Protein AF-A0A1B7L0M0-F1 (afdb_monomer_lite)

Structure (mmCIF, N/CA/C/O backbone):
data_AF-A0A1B7L0M0-F1
#
_entry.id   AF-A0A1B7L0M0-F1
#
loop_
_atom_site.group_PDB
_atom_site.id
_atom_site.type_symbol
_atom_site.label_atom_id
_atom_site.label_alt_id
_atom_site.label_comp_id
_atom_site.label_asym_id
_atom_site.label_entity_id
_atom_site.label_seq_id
_atom_site.pdbx_PDB_ins_code
_atom_site.Cartn_x
_atom_site.Cartn_y
_atom_site.Cartn_z
_atom_site.occupancy
_atom_site.B_iso_or_equiv
_atom_site.auth_seq_id
_atom_site.auth_comp_id
_atom_site.auth_asym_id
_atom_site.auth_atom_id
_atom_site.pdbx_PDB_model_num
ATOM 1 N N . MET A 1 1 ? -3.524 -0.655 -17.883 1.00 56.56 1 MET A N 1
ATOM 2 C CA . MET A 1 1 ? -3.123 -0.385 -16.482 1.00 56.56 1 MET A CA 1
ATOM 3 C C . MET A 1 1 ? -4.295 -0.346 -15.506 1.00 56.56 1 MET A C 1
ATOM 5 O O . MET A 1 1 ? -4.150 -0.929 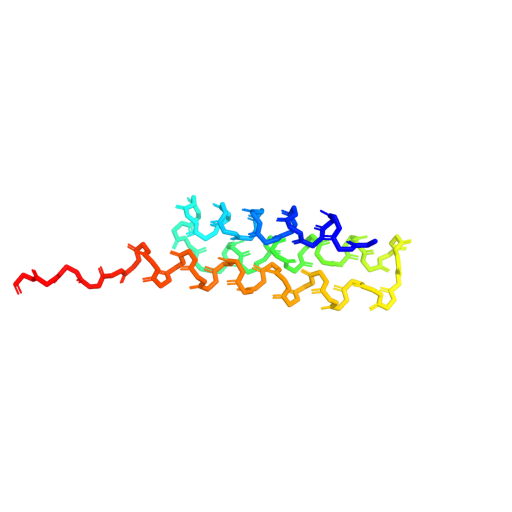-14.447 1.00 56.56 1 MET A O 1
ATOM 9 N N . LEU A 1 2 ? -5.460 0.229 -15.855 1.00 58.44 2 LEU A N 1
ATOM 10 C CA . LEU A 1 2 ? -6.658 0.257 -14.983 1.00 58.44 2 LEU A CA 1
ATOM 11 C C . LEU A 1 2 ? -7.123 -1.122 -14.469 1.00 58.44 2 LEU A C 1
ATOM 13 O O . LEU A 1 2 ? -7.746 -1.223 -13.420 1.00 58.44 2 LEU A O 1
ATOM 17 N N . PHE A 1 3 ? -6.792 -2.199 -15.185 1.00 65.06 3 PHE A N 1
ATOM 18 C CA . PHE A 1 3 ? -7.077 -3.561 -14.731 1.00 65.06 3 PHE A CA 1
ATOM 19 C C . PHE A 1 3 ? -6.267 -3.945 -13.479 1.00 65.06 3 PHE A C 1
ATOM 21 O O . PHE A 1 3 ? -6.802 -4.570 -12.569 1.00 65.06 3 PHE A O 1
ATOM 28 N N . TYR A 1 4 ? -5.001 -3.514 -13.394 1.00 68.88 4 TYR A N 1
ATOM 29 C CA . TYR A 1 4 ? -4.178 -3.699 -12.194 1.00 68.88 4 TYR A CA 1
ATOM 30 C C . TYR A 1 4 ? -4.655 -2.812 -11.048 1.00 68.88 4 TYR A C 1
ATOM 32 O O . TYR A 1 4 ? -4.552 -3.212 -9.894 1.00 68.88 4 TYR A O 1
ATOM 40 N N . THR A 1 5 ? -5.246 -1.657 -11.357 1.00 73.00 5 THR A N 1
ATOM 41 C CA . THR A 1 5 ? -5.772 -0.743 -10.341 1.00 73.00 5 THR A CA 1
ATOM 42 C C . THR A 1 5 ? -6.849 -1.370 -9.480 1.00 73.00 5 THR A C 1
ATOM 44 O O . THR A 1 5 ? -6.809 -1.278 -8.256 1.00 73.00 5 THR A O 1
ATOM 47 N N . ILE A 1 6 ? -7.769 -2.101 -10.101 1.00 80.88 6 ILE A N 1
ATOM 48 C CA . ILE A 1 6 ? -8.809 -2.826 -9.370 1.00 80.88 6 ILE A CA 1
ATOM 49 C C . ILE A 1 6 ? -8.175 -3.879 -8.448 1.00 80.88 6 ILE A C 1
ATOM 51 O O . ILE A 1 6 ? -8.585 -4.021 -7.299 1.00 80.88 6 ILE A O 1
ATOM 55 N N . VAL A 1 7 ? -7.129 -4.568 -8.912 1.00 84.25 7 VAL A N 1
ATOM 56 C CA . VAL A 1 7 ? -6.406 -5.574 -8.121 1.00 84.25 7 VAL A CA 1
ATOM 57 C C . VAL A 1 7 ? -5.700 -4.938 -6.921 1.00 84.25 7 VAL A C 1
ATOM 59 O O . VAL A 1 7 ? -5.837 -5.444 -5.811 1.00 84.25 7 VAL A O 1
ATOM 62 N N . PHE A 1 8 ? -5.007 -3.811 -7.097 1.00 83.56 8 PHE A N 1
ATOM 63 C CA . PHE A 1 8 ? -4.338 -3.109 -5.995 1.00 83.56 8 PHE A CA 1
ATOM 64 C C . PHE A 1 8 ? -5.320 -2.551 -4.966 1.00 83.56 8 PHE A C 1
ATOM 66 O O . PHE A 1 8 ? -5.061 -2.656 -3.768 1.00 83.56 8 PHE A O 1
ATOM 73 N N . VAL A 1 9 ? -6.473 -2.042 -5.406 1.00 84.75 9 VAL A N 1
ATOM 74 C CA . VAL A 1 9 ? -7.549 -1.607 -4.504 1.00 84.75 9 VAL A CA 1
ATOM 75 C C . VAL A 1 9 ? -8.102 -2.786 -3.703 1.00 84.75 9 VAL A C 1
ATOM 77 O O . VAL A 1 9 ? -8.255 -2.671 -2.489 1.00 84.75 9 VAL A O 1
ATOM 80 N N . ILE A 1 10 ? -8.357 -3.934 -4.341 1.00 88.00 10 ILE A N 1
ATOM 81 C CA . ILE A 1 10 ? -8.843 -5.141 -3.654 1.00 88.00 10 ILE A CA 1
ATOM 82 C C . ILE A 1 10 ? -7.796 -5.667 -2.668 1.00 88.00 10 ILE A C 1
ATOM 84 O O . ILE A 1 10 ? -8.145 -6.018 -1.544 1.00 88.00 10 ILE A O 1
ATOM 88 N N . ILE A 1 11 ? -6.518 -5.691 -3.053 1.00 87.94 11 ILE A N 1
ATOM 89 C CA . ILE A 1 11 ? -5.417 -6.107 -2.174 1.00 87.94 11 ILE A CA 1
ATOM 90 C C . ILE A 1 11 ? -5.304 -5.156 -0.980 1.00 87.94 11 ILE A C 1
ATOM 92 O O . ILE A 1 11 ? -5.234 -5.623 0.153 1.00 87.94 11 ILE A O 1
ATOM 96 N N . GLY A 1 12 ? -5.344 -3.841 -1.208 1.00 86.06 12 GLY A N 1
ATOM 97 C CA . GLY A 1 12 ? -5.318 -2.830 -0.149 1.00 86.06 12 GLY A CA 1
ATOM 98 C C . GLY A 1 12 ? -6.506 -2.967 0.801 1.00 86.06 12 GLY A C 1
ATOM 99 O O . GLY A 1 12 ? -6.342 -2.912 2.019 1.00 86.06 12 GLY A O 1
ATOM 100 N N . PHE A 1 13 ? -7.691 -3.239 0.252 1.00 87.25 13 PHE A N 1
ATOM 101 C CA . PHE A 1 13 ? -8.897 -3.504 1.027 1.00 87.25 13 PHE A CA 1
ATOM 102 C C . PHE A 1 13 ? -8.771 -4.785 1.861 1.00 87.25 13 PHE A C 1
ATOM 104 O O . PHE A 1 13 ? -9.046 -4.772 3.059 1.00 87.25 13 PHE A O 1
ATOM 111 N N . ALA A 1 14 ? -8.291 -5.880 1.270 1.00 88.25 14 ALA A N 1
ATOM 112 C CA . ALA A 1 14 ? -8.050 -7.134 1.979 1.00 88.25 14 ALA A CA 1
ATOM 113 C C . ALA A 1 14 ? -7.009 -6.963 3.095 1.00 88.25 14 ALA A C 1
ATOM 115 O O . ALA A 1 14 ? -7.201 -7.481 4.191 1.00 88.25 14 ALA A O 1
ATOM 116 N N . LEU A 1 15 ? -5.954 -6.182 2.851 1.00 86.50 15 LEU A N 1
ATOM 117 C CA . LEU A 1 15 ? -4.948 -5.807 3.844 1.00 86.50 15 LEU A CA 1
ATOM 118 C C . LEU A 1 15 ? -5.563 -5.049 5.022 1.00 86.50 15 LEU A C 1
ATOM 120 O O . LEU A 1 15 ? -5.307 -5.409 6.167 1.00 86.50 15 LEU A O 1
ATOM 124 N N . GLY A 1 16 ? -6.406 -4.049 4.761 1.00 82.75 16 GLY A N 1
ATOM 125 C CA . GLY A 1 16 ? -7.119 -3.320 5.815 1.00 82.75 16 GLY A CA 1
ATOM 126 C C . GLY A 1 16 ? -8.156 -4.165 6.553 1.00 82.75 16 GLY A C 1
ATOM 127 O O . GLY A 1 16 ? -8.430 -3.907 7.721 1.00 82.75 16 GLY A O 1
ATOM 128 N N . ALA A 1 17 ? -8.702 -5.192 5.899 1.00 83.25 17 ALA A N 1
ATOM 129 C CA . ALA A 1 17 ? -9.671 -6.099 6.496 1.00 83.25 17 ALA A CA 1
ATOM 130 C C . ALA A 1 17 ? -9.044 -7.203 7.357 1.00 83.25 17 ALA A C 1
ATOM 132 O O . ALA A 1 17 ? -9.575 -7.534 8.416 1.00 83.25 17 ALA A O 1
ATOM 133 N N . PHE A 1 18 ? -7.924 -7.778 6.914 1.00 84.06 18 PHE A N 1
ATOM 134 C CA . PHE A 1 18 ? -7.246 -8.873 7.613 1.00 84.06 18 PHE A CA 1
ATOM 135 C C . PHE A 1 18 ? -6.246 -8.386 8.660 1.00 84.06 18 PHE A C 1
ATOM 137 O O . PHE A 1 18 ? -6.073 -9.036 9.693 1.00 84.06 18 PHE A O 1
ATOM 144 N N . ILE A 1 19 ? -5.569 -7.262 8.416 1.00 84.06 19 ILE A N 1
ATOM 145 C CA . ILE A 1 19 ? -4.533 -6.768 9.318 1.00 84.06 19 ILE A CA 1
ATOM 146 C C . ILE A 1 19 ? -5.138 -5.757 10.291 1.00 84.06 19 ILE A C 1
ATOM 148 O O . ILE A 1 19 ? -5.347 -4.592 9.965 1.00 84.06 19 ILE A O 1
ATOM 152 N N . LYS A 1 20 ? -5.353 -6.200 11.536 1.00 76.00 20 LYS A N 1
ATOM 153 C CA . LYS A 1 20 ? -5.767 -5.321 12.645 1.00 76.00 20 LYS A CA 1
ATOM 154 C C . LYS A 1 20 ? -4.721 -4.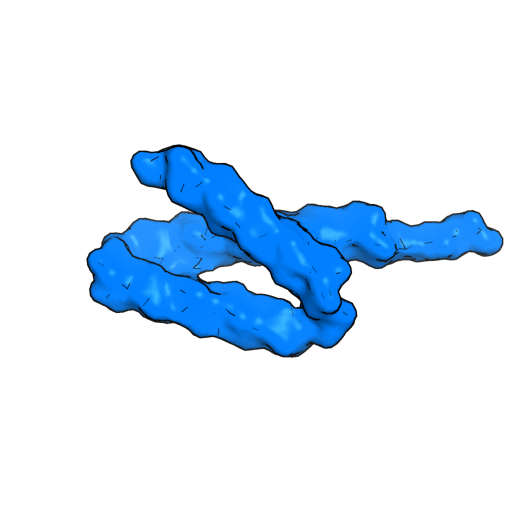257 12.985 1.00 76.00 20 LYS A C 1
ATOM 156 O O . LYS A 1 20 ? -5.068 -3.151 13.391 1.00 76.00 20 LYS A O 1
ATOM 161 N N . ASP A 1 21 ? -3.441 -4.596 12.846 1.00 82.56 21 ASP A N 1
ATOM 162 C CA . ASP A 1 21 ? -2.349 -3.687 13.170 1.00 82.56 21 ASP A CA 1
ATOM 163 C C . ASP A 1 21 ? -2.070 -2.714 12.016 1.00 82.56 21 ASP A C 1
ATOM 165 O O . ASP A 1 21 ? -1.546 -3.074 10.960 1.00 82.56 21 ASP A O 1
ATOM 169 N N . SER A 1 22 ? -2.396 -1.440 12.234 1.00 80.75 22 SER A N 1
ATOM 170 C CA . SER A 1 22 ? -2.247 -0.401 11.207 1.00 80.75 22 SER A CA 1
ATOM 171 C C . SER A 1 22 ? -0.799 -0.214 10.751 1.00 80.75 22 SER A C 1
ATOM 173 O O . SER A 1 22 ? -0.557 0.176 9.611 1.00 80.75 22 SER A O 1
ATOM 175 N N . ARG A 1 23 ? 0.174 -0.503 11.622 1.00 84.38 23 ARG A N 1
ATOM 176 C CA . ARG A 1 23 ? 1.598 -0.374 11.304 1.00 84.38 23 ARG A CA 1
ATOM 177 C C . ARG A 1 23 ? 2.032 -1.464 10.332 1.00 84.38 23 ARG A C 1
ATOM 179 O O . ARG A 1 23 ? 2.655 -1.165 9.319 1.00 84.38 23 ARG A O 1
ATOM 186 N N . SER A 1 24 ? 1.632 -2.700 10.602 1.00 85.94 24 SER A N 1
ATOM 187 C CA . SER A 1 24 ? 1.890 -3.869 9.762 1.00 85.94 24 SER A CA 1
ATOM 188 C C . SER A 1 24 ? 1.245 -3.730 8.381 1.00 85.94 24 SER A C 1
ATOM 190 O O . SER A 1 24 ? 1.881 -4.035 7.373 1.00 85.94 24 SER A O 1
ATOM 192 N N . ALA A 1 25 ? 0.023 -3.191 8.312 1.00 85.69 25 ALA A N 1
ATOM 193 C CA . ALA A 1 25 ? -0.660 -2.933 7.045 1.00 85.69 25 ALA A CA 1
ATOM 194 C C . ALA A 1 25 ? 0.072 -1.885 6.195 1.00 85.69 25 ALA A C 1
ATOM 196 O O . ALA A 1 25 ? 0.311 -2.108 5.010 1.00 85.69 25 ALA A O 1
ATOM 197 N N . ILE A 1 26 ? 0.497 -0.772 6.802 1.00 86.56 26 ILE A N 1
ATOM 198 C CA . ILE A 1 26 ? 1.258 0.267 6.096 1.00 86.56 26 ILE A CA 1
ATOM 199 C C . ILE A 1 26 ? 2.620 -0.262 5.636 1.00 86.56 26 ILE A C 1
ATOM 201 O O . ILE A 1 26 ? 3.013 0.007 4.504 1.00 86.56 26 ILE A O 1
ATOM 205 N N . ILE A 1 27 ? 3.318 -1.056 6.455 1.00 90.31 27 ILE A N 1
ATOM 206 C CA . ILE A 1 27 ? 4.592 -1.682 6.063 1.00 90.31 27 ILE A CA 1
ATOM 207 C C . ILE A 1 27 ? 4.401 -2.568 4.827 1.00 90.31 27 ILE A C 1
ATOM 209 O O . ILE A 1 27 ? 5.192 -2.481 3.890 1.00 90.31 27 ILE A O 1
ATOM 213 N N . ALA A 1 28 ? 3.340 -3.376 4.787 1.00 87.81 28 ALA A N 1
ATOM 214 C CA . ALA A 1 28 ? 3.035 -4.213 3.633 1.00 87.81 28 ALA A CA 1
ATOM 215 C C . ALA A 1 28 ? 2.692 -3.383 2.382 1.00 87.81 28 ALA A C 1
ATOM 217 O O . ALA A 1 28 ? 3.208 -3.672 1.305 1.00 87.81 28 ALA A O 1
ATOM 218 N N . ILE A 1 29 ? 1.896 -2.316 2.518 1.00 89.50 29 ILE A N 1
ATOM 219 C CA . ILE A 1 29 ? 1.568 -1.396 1.412 1.00 89.50 29 ILE A CA 1
ATOM 220 C C . ILE A 1 29 ? 2.835 -0.745 0.843 1.00 89.50 29 ILE A C 1
ATOM 222 O O . ILE A 1 29 ? 3.026 -0.717 -0.373 1.00 89.50 29 ILE A O 1
ATOM 226 N N . VAL A 1 30 ? 3.726 -0.267 1.715 1.00 89.62 30 VAL A N 1
ATOM 227 C CA . VAL A 1 30 ? 5.007 0.331 1.316 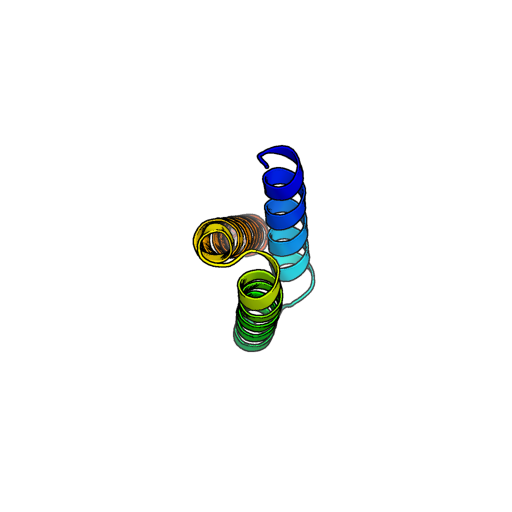1.00 89.62 30 VAL A CA 1
ATOM 228 C C . VAL A 1 30 ? 5.900 -0.710 0.641 1.00 89.62 30 VAL A C 1
ATOM 230 O O . VAL A 1 30 ? 6.438 -0.433 -0.426 1.00 89.62 30 VAL A O 1
ATOM 233 N N . ALA A 1 31 ? 6.020 -1.921 1.191 1.00 89.94 31 ALA A N 1
ATOM 234 C CA . ALA A 1 31 ? 6.831 -2.985 0.598 1.00 89.94 31 ALA A CA 1
ATOM 235 C C . ALA A 1 31 ? 6.342 -3.369 -0.809 1.00 89.94 31 ALA A C 1
ATOM 237 O O . ALA A 1 31 ? 7.142 -3.432 -1.743 1.00 89.94 31 ALA A O 1
ATOM 238 N N . ILE A 1 32 ? 5.029 -3.556 -0.981 1.00 86.94 32 ILE A N 1
ATOM 239 C CA . ILE A 1 32 ? 4.412 -3.861 -2.280 1.00 86.94 32 ILE A CA 1
ATOM 240 C C . ILE A 1 32 ? 4.667 -2.718 -3.268 1.00 86.94 32 ILE A C 1
ATOM 242 O O . ILE A 1 32 ? 5.074 -2.963 -4.403 1.00 86.94 32 ILE A O 1
ATOM 246 N N . SER A 1 33 ? 4.486 -1.469 -2.837 1.00 86.50 33 SER A N 1
ATOM 247 C CA . SER A 1 33 ? 4.724 -0.298 -3.679 1.00 86.50 33 SER A CA 1
ATOM 248 C C . SER A 1 33 ? 6.185 -0.147 -4.096 1.00 86.50 33 SER A C 1
ATOM 250 O O . SER A 1 33 ? 6.434 0.216 -5.243 1.00 86.50 33 SER A O 1
ATOM 252 N N . VAL A 1 34 ? 7.143 -0.420 -3.208 1.00 88.62 34 VAL A N 1
ATOM 253 C CA . VAL A 1 34 ? 8.579 -0.334 -3.515 1.00 88.62 34 VAL A CA 1
ATOM 254 C C . VAL A 1 34 ? 8.977 -1.415 -4.516 1.00 88.62 34 VAL A C 1
ATOM 256 O O . VAL A 1 34 ? 9.639 -1.112 -5.506 1.00 88.62 34 VAL A O 1
ATOM 259 N N . ILE A 1 35 ? 8.525 -2.657 -4.315 1.00 89.06 35 ILE A N 1
ATOM 260 C CA . ILE A 1 35 ? 8.761 -3.751 -5.269 1.00 89.06 35 ILE A CA 1
ATOM 261 C C . ILE A 1 35 ? 8.175 -3.387 -6.636 1.00 89.06 35 ILE A C 1
ATOM 263 O O . ILE A 1 35 ? 8.830 -3.562 -7.660 1.00 89.06 35 ILE A O 1
ATOM 267 N N . TRP A 1 36 ? 6.971 -2.815 -6.662 1.00 85.62 36 TRP A N 1
ATOM 268 C CA . TRP A 1 36 ? 6.330 -2.409 -7.908 1.00 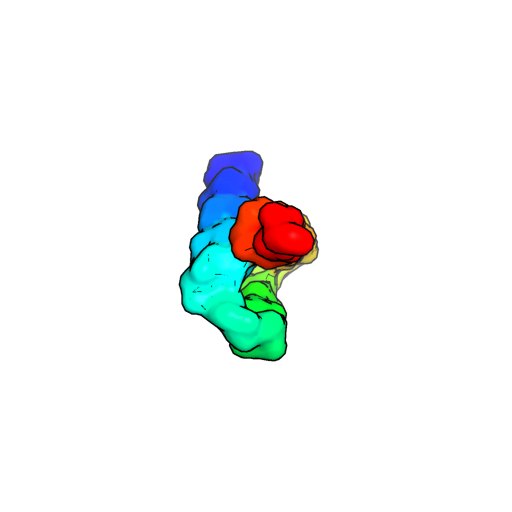85.62 36 TRP A CA 1
ATOM 269 C C . TRP A 1 36 ? 7.037 -1.231 -8.591 1.00 85.62 36 TRP A C 1
ATOM 271 O O . TRP A 1 36 ? 7.135 -1.201 -9.817 1.00 85.62 36 TRP A O 1
ATOM 281 N N . ALA A 1 37 ? 7.588 -0.293 -7.814 1.00 86.44 37 ALA A N 1
ATOM 282 C CA . ALA A 1 37 ? 8.365 0.840 -8.320 1.00 86.44 37 ALA A CA 1
ATOM 283 C C . ALA A 1 37 ? 9.640 0.396 -9.033 1.00 86.44 37 ALA A C 1
ATOM 285 O O . ALA A 1 37 ? 10.015 0.994 -10.037 1.00 86.44 37 ALA A O 1
ATOM 286 N N . LEU A 1 38 ? 10.272 -0.683 -8.570 1.00 87.69 38 LEU A N 1
ATOM 287 C CA . LEU A 1 38 ? 11.448 -1.245 -9.232 1.00 87.69 38 LEU A CA 1
ATOM 288 C C . LEU A 1 38 ? 11.113 -1.895 -10.581 1.00 87.69 38 LEU A C 1
ATOM 290 O O . LEU A 1 38 ? 11.946 -1.887 -11.481 1.00 87.69 38 LEU A O 1
ATOM 294 N N . VAL A 1 39 ? 9.900 -2.435 -10.738 1.00 85.81 39 VAL A N 1
ATOM 295 C CA . VAL A 1 39 ? 9.474 -3.117 -11.972 1.00 85.81 39 VAL A CA 1
ATOM 296 C C . VAL A 1 39 ? 8.898 -2.134 -13.000 1.00 85.81 39 VAL A C 1
ATOM 298 O O . VAL A 1 39 ? 9.174 -2.262 -14.189 1.00 85.81 39 VAL A O 1
ATOM 301 N N . TRP A 1 40 ? 8.104 -1.154 -12.556 1.00 80.31 40 TRP A N 1
ATOM 302 C CA . TRP A 1 40 ? 7.304 -0.274 -13.426 1.00 80.31 40 TRP A CA 1
ATOM 303 C C . TRP A 1 40 ? 7.643 1.223 -13.314 1.00 80.31 40 TRP A C 1
ATOM 305 O O . TRP A 1 40 ? 7.045 2.049 -14.009 1.00 80.31 40 TRP A O 1
ATOM 315 N N . GLY A 1 41 ? 8.592 1.605 -12.457 1.00 82.94 41 GLY A N 1
ATOM 316 C CA . GLY A 1 41 ? 9.038 2.988 -12.296 1.00 82.94 41 GLY A CA 1
ATOM 317 C C . GLY A 1 41 ? 7.960 3.906 -11.711 1.00 82.94 41 GLY A C 1
ATOM 318 O O . GLY A 1 41 ? 7.314 3.587 -10.712 1.00 82.94 41 GLY A O 1
ATOM 319 N N . ALA A 1 42 ? 7.754 5.062 -12.350 1.00 79.88 42 ALA A N 1
ATOM 320 C CA . ALA A 1 42 ? 6.862 6.125 -11.875 1.00 79.88 42 ALA A CA 1
ATOM 321 C C . ALA A 1 42 ? 5.394 5.690 -11.686 1.00 79.88 42 ALA A C 1
ATOM 323 O O . ALA A 1 42 ? 4.674 6.298 -10.893 1.00 79.88 42 ALA A O 1
ATOM 324 N N . TRP A 1 43 ? 4.946 4.617 -12.353 1.00 79.69 43 TRP A N 1
ATOM 325 C CA . TRP A 1 43 ? 3.568 4.125 -12.221 1.00 79.69 43 TRP A CA 1
ATOM 326 C C . TRP A 1 43 ? 3.268 3.537 -10.832 1.00 79.69 43 TRP A C 1
ATOM 328 O O . TRP A 1 43 ? 2.112 3.454 -10.421 1.00 79.69 43 TRP A O 1
ATOM 338 N N . ALA A 1 44 ? 4.287 3.166 -10.058 1.00 83.12 44 ALA A N 1
ATOM 339 C CA . ALA A 1 44 ? 4.080 2.648 -8.709 1.00 83.12 44 ALA A CA 1
ATOM 340 C C . ALA A 1 44 ? 3.524 3.680 -7.725 1.00 83.12 44 ALA A C 1
ATOM 342 O O . ALA A 1 44 ? 2.892 3.289 -6.747 1.00 83.12 44 ALA A O 1
ATOM 343 N N . ALA A 1 45 ? 3.684 4.977 -8.004 1.00 83.62 45 ALA A N 1
ATOM 344 C CA . ALA A 1 45 ? 3.027 6.018 -7.224 1.00 83.62 45 ALA A CA 1
ATOM 345 C C . ALA A 1 45 ? 1.495 5.891 -7.293 1.00 83.62 45 ALA A C 1
ATOM 347 O O . ALA A 1 45 ? 0.825 6.050 -6.278 1.00 83.62 45 ALA A O 1
ATOM 348 N N . ALA A 1 46 ? 0.942 5.533 -8.457 1.00 85.88 46 ALA A N 1
ATOM 349 C CA . ALA A 1 46 ? -0.491 5.292 -8.608 1.00 85.88 46 ALA A CA 1
ATOM 350 C C . ALA A 1 46 ? -0.926 4.062 -7.789 1.00 85.88 46 ALA A C 1
ATOM 352 O O . ALA A 1 46 ? -1.800 4.168 -6.928 1.00 85.88 46 ALA A O 1
ATOM 353 N N . ALA A 1 47 ? -0.206 2.941 -7.930 1.00 84.94 47 ALA A N 1
ATOM 354 C CA . ALA A 1 47 ? -0.471 1.713 -7.173 1.00 84.94 47 ALA A CA 1
ATOM 355 C C . ALA A 1 47 ? -0.398 1.920 -5.646 1.00 84.94 47 ALA A C 1
ATOM 357 O O . ALA A 1 47 ? -1.184 1.335 -4.901 1.00 84.94 47 ALA A O 1
ATOM 358 N N . PHE A 1 48 ? 0.508 2.780 -5.170 1.00 86.81 48 PHE A N 1
ATOM 359 C CA . PHE A 1 48 ? 0.600 3.162 -3.761 1.00 86.81 48 PHE A CA 1
ATOM 360 C C . PHE A 1 48 ? -0.658 3.879 -3.269 1.00 86.81 48 PHE A C 1
ATOM 362 O O . PHE A 1 48 ? -1.201 3.527 -2.220 1.00 86.81 48 PHE A O 1
ATOM 369 N N . ILE A 1 49 ? -1.141 4.862 -4.036 1.00 89.06 49 ILE A N 1
ATOM 370 C CA . ILE A 1 49 ? -2.382 5.572 -3.710 1.00 89.06 49 ILE A CA 1
ATOM 371 C C . ILE A 1 49 ? -3.564 4.603 -3.737 1.00 89.06 49 ILE A C 1
ATOM 373 O O . ILE A 1 49 ? -4.388 4.625 -2.831 1.00 89.06 49 ILE A O 1
ATOM 377 N N . GLU A 1 50 ? -3.625 3.705 -4.714 1.00 88.94 50 GLU A N 1
ATOM 378 C CA . GLU A 1 50 ? -4.695 2.712 -4.851 1.00 88.94 50 GLU A CA 1
ATOM 379 C C . GLU A 1 50 ? -4.740 1.733 -3.662 1.00 88.94 50 GLU A C 1
ATOM 381 O O . GLU A 1 50 ? -5.814 1.476 -3.111 1.00 88.94 50 GLU A O 1
ATOM 386 N N . LEU A 1 51 ? -3.578 1.256 -3.200 1.00 87.81 51 LEU A N 1
ATOM 387 C CA . LEU A 1 51 ? -3.446 0.429 -1.996 1.00 87.81 51 LEU A CA 1
ATOM 388 C C . LEU A 1 51 ? -3.876 1.178 -0.729 1.00 87.81 51 LEU A C 1
ATOM 390 O O . LEU A 1 51 ? -4.605 0.622 0.095 1.00 87.81 51 LEU A O 1
ATOM 394 N N . LEU A 1 52 ? -3.447 2.434 -0.572 1.00 88.88 52 LEU A N 1
ATOM 395 C CA . LEU A 1 52 ? -3.838 3.276 0.560 1.00 88.88 52 LEU A CA 1
ATOM 396 C C . LEU A 1 52 ? -5.341 3.536 0.574 1.00 88.88 52 LEU A C 1
ATOM 398 O O . LEU A 1 52 ? -5.968 3.413 1.623 1.00 88.88 52 LEU A O 1
ATOM 402 N N . VAL A 1 53 ? -5.926 3.861 -0.577 1.00 89.12 53 VAL A N 1
ATOM 403 C CA . VAL A 1 53 ? -7.367 4.083 -0.720 1.00 89.12 53 VAL A CA 1
ATOM 404 C C . VAL A 1 53 ? -8.131 2.817 -0.336 1.00 89.12 53 VAL A C 1
ATOM 406 O O . VAL A 1 53 ? -9.017 2.890 0.513 1.00 89.12 53 VAL A O 1
ATOM 409 N N . GLY A 1 54 ? -7.756 1.651 -0.872 1.00 87.25 54 GLY A N 1
ATOM 410 C CA . GLY A 1 54 ? -8.374 0.373 -0.502 1.00 87.25 54 GLY A CA 1
ATOM 411 C C . GLY A 1 54 ? -8.281 0.090 1.000 1.00 87.25 54 GLY A C 1
ATOM 412 O O . GLY A 1 54 ? -9.284 -0.248 1.631 1.00 87.25 54 GLY A O 1
ATOM 413 N N . TYR A 1 55 ? -7.105 0.308 1.591 1.00 88.69 55 TYR A N 1
ATOM 414 C CA . TYR A 1 55 ? -6.867 0.136 3.024 1.00 88.69 55 TYR A CA 1
ATOM 415 C C . TYR A 1 55 ? -7.725 1.069 3.884 1.00 88.69 55 TYR A C 1
ATOM 417 O O . TYR A 1 55 ? -8.362 0.616 4.834 1.00 88.69 55 TYR A O 1
ATOM 425 N N . TYR A 1 56 ? -7.786 2.360 3.552 1.00 87.06 56 TYR A N 1
ATOM 426 C CA . TYR A 1 56 ? -8.591 3.331 4.293 1.00 87.06 56 TYR A CA 1
ATOM 427 C C . TYR A 1 56 ? -10.089 3.069 4.151 1.00 87.06 56 TYR A C 1
ATOM 429 O O . TYR A 1 56 ? -10.813 3.213 5.132 1.00 87.06 56 TYR A O 1
ATOM 437 N N . ILE A 1 57 ? -10.554 2.646 2.973 1.00 87.25 57 ILE A N 1
ATOM 438 C CA . ILE A 1 57 ? -11.951 2.247 2.763 1.00 87.25 57 ILE A CA 1
ATOM 439 C C . ILE A 1 57 ? -12.285 1.023 3.619 1.00 87.25 57 ILE A C 1
ATOM 441 O O . ILE A 1 57 ? -13.296 1.041 4.316 1.00 87.25 57 ILE A O 1
ATOM 445 N N . ALA A 1 58 ? -11.440 -0.014 3.615 1.00 86.88 58 ALA A N 1
ATOM 446 C CA . ALA A 1 58 ? -11.633 -1.197 4.455 1.00 86.88 58 ALA A CA 1
ATOM 447 C C . ALA A 1 58 ? -11.652 -0.833 5.933 1.00 86.88 58 ALA A C 1
ATOM 449 O O . ALA A 1 58 ? -12.569 -1.221 6.652 1.00 86.88 58 ALA A O 1
ATOM 450 N N . LYS A 1 59 ? -10.680 -0.033 6.371 1.00 83.12 59 LYS A N 1
ATOM 451 C CA . LYS A 1 59 ? -10.606 0.418 7.752 1.00 83.12 59 LYS A CA 1
ATOM 452 C C . LYS A 1 59 ? -11.841 1.229 8.123 1.00 83.12 59 LYS A C 1
ATOM 454 O O . LYS A 1 59 ? -12.460 0.922 9.118 1.00 83.12 59 LYS A O 1
ATOM 459 N N . TYR A 1 60 ? -12.282 2.184 7.313 1.00 83.00 60 TYR A N 1
ATOM 460 C CA . TYR A 1 60 ? -13.492 2.956 7.612 1.00 83.00 60 TYR A CA 1
ATOM 461 C C . TYR A 1 60 ? -14.773 2.101 7.604 1.00 83.00 60 TYR A C 1
ATOM 463 O O . TYR A 1 60 ? -15.671 2.306 8.419 1.00 83.00 60 TYR A O 1
ATOM 471 N N . ALA A 1 61 ? -14.867 1.123 6.701 1.00 82.94 61 ALA A N 1
ATOM 472 C CA . ALA A 1 61 ? -16.016 0.227 6.609 1.00 82.94 61 ALA A CA 1
ATOM 473 C C . ALA A 1 61 ? -16.082 -0.785 7.768 1.00 82.94 61 AL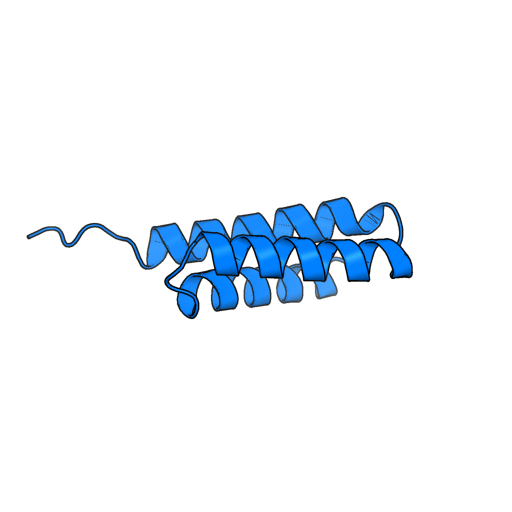A A C 1
ATOM 475 O O . ALA A 1 61 ? -17.180 -1.128 8.209 1.00 82.94 61 ALA A O 1
ATOM 476 N N . LEU A 1 62 ? -14.928 -1.258 8.250 1.00 75.62 62 LEU A N 1
ATOM 477 C CA . LEU A 1 62 ? -14.805 -2.302 9.276 1.00 75.62 62 LEU A CA 1
ATOM 478 C C . LEU A 1 62 ? -14.595 -1.749 10.690 1.00 75.62 62 LEU A C 1
ATOM 480 O O . LEU A 1 62 ? -15.006 -2.384 11.654 1.00 75.62 62 LEU A O 1
ATOM 484 N N . ASP A 1 63 ? -14.014 -0.559 10.810 1.00 67.81 63 ASP A N 1
ATOM 485 C CA . ASP A 1 63 ? -13.824 0.201 12.052 1.00 67.81 63 ASP A CA 1
ATOM 486 C C . ASP A 1 63 ? -15.020 1.122 12.331 1.00 67.81 63 ASP A C 1
ATOM 488 O O . ASP A 1 63 ? -14.898 2.084 13.085 1.00 67.81 63 ASP A O 1
ATOM 492 N N . LYS A 1 64 ? -16.201 0.853 11.738 1.00 49.50 64 LYS A N 1
ATOM 493 C CA . LYS A 1 64 ? -17.433 1.526 12.168 1.00 49.50 64 LYS A CA 1
ATOM 494 C C . LYS A 1 64 ? -17.476 1.465 13.699 1.00 49.50 64 LYS A C 1
ATOM 496 O O . LYS A 1 64 ? -17.470 0.353 14.239 1.00 49.50 64 LYS A O 1
ATOM 501 N N . PRO A 1 65 ? -17.530 2.613 14.406 1.00 46.56 65 PRO A N 1
ATOM 502 C CA . PRO A 1 65 ? -17.758 2.585 15.835 1.00 46.56 65 PRO A CA 1
ATOM 503 C C . PRO A 1 65 ? -19.047 1.801 16.023 1.00 46.56 65 PRO A C 1
ATOM 505 O O . PRO A 1 65 ? -20.059 2.100 15.383 1.00 46.56 65 PRO A O 1
ATOM 508 N N . LYS A 1 66 ? -18.982 0.747 16.838 1.00 45.56 66 LYS A N 1
ATOM 509 C CA . LYS A 1 66 ? -20.164 0.111 17.410 1.00 45.56 66 LYS A CA 1
ATOM 510 C C . LYS A 1 66 ? -21.019 1.266 17.941 1.00 45.56 66 LYS A C 1
ATOM 512 O O . LYS A 1 66 ? -20.672 1.851 18.961 1.00 45.56 66 LYS A O 1
ATOM 517 N N . GLN A 1 67 ? -22.056 1.661 17.201 1.00 48.31 67 GLN A N 1
ATOM 518 C CA . GLN A 1 67 ? -23.122 2.505 17.719 1.00 48.31 67 GLN A CA 1
ATOM 519 C C . GLN A 1 67 ? -23.829 1.622 18.744 1.00 48.31 67 GLN A C 1
ATOM 521 O O . GLN A 1 67 ? -24.679 0.811 18.384 1.00 48.31 67 GLN A O 1
ATOM 526 N N . SER A 1 68 ? -23.345 1.672 19.982 1.00 41.81 68 SER A N 1
ATOM 527 C CA . SER A 1 68 ? -23.957 1.061 21.154 1.00 41.81 68 SER A CA 1
ATOM 528 C C . SER 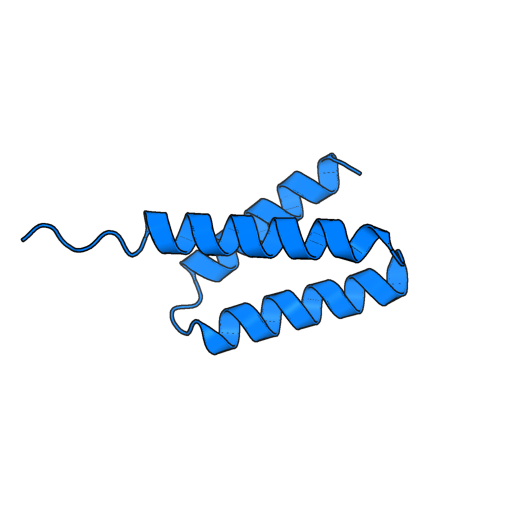A 1 68 ? -24.393 2.151 22.106 1.00 41.81 68 SER A C 1
ATOM 530 O O . SER A 1 68 ? -23.744 3.220 22.111 1.00 41.81 68 SER A O 1
#

Sequence (68 aa):
MLFYTIVFVIIGFALGAFIKDSRSAIIAIVAISVIWALVWGAWAAAAFIELLVGYYIAKYALDKPKQS

Foldseek 3Di:
DVVVLVVLLVVLLVLLQPDPDPVVSLVVLVVVLVVVCVVPNPCSVSSSVSSPNSNVVNNCVVVPPPPD

pLDDT: mean 80.76, std 11.83, range [41.81, 90.31]

Secondary structure (DSSP, 8-state):
-HHHHHHHHHHHHHHHHH---HHHHHHHHHHHHHHHHHHHGGGHHHHHHHHHHHHHHHHHHHS-----

Organism: NCBI:txid1691903

Radius of gyration: 12.6 Å; chains: 1; bounding box: 35×15×38 Å